Protein AF-A0A554KUB2-F1 (afdb_monomer)

Secondary structure (DSSP, 8-state):
-------PPPPPHHHHHHHHHHHEEEEEEEETTEEEEEEEEEEEGGGHHHHHHHHHHHT--PPEEEEEETTEEEEEEEE--HHHIIIIIHHHHTTT--HHHHHHHHHHHHHHHHHTTT-------

Radius of gyration: 15.81 Å; Cα contacts (8 Å, |Δi|>4): 147; chains: 1; bounding box: 34×34×55 Å

Structure (mmCIF, N/CA/C/O backbone):
data_AF-A0A554KUB2-F1
#
_entry.id   AF-A0A554KUB2-F1
#
loop_
_atom_site.group_PDB
_atom_site.id
_atom_site.type_symbol
_atom_site.label_atom_id
_atom_site.label_alt_id
_atom_site.label_comp_id
_atom_site.label_asym_id
_atom_site.label_entity_id
_atom_site.label_seq_id
_atom_site.pdbx_PDB_ins_code
_atom_site.Cartn_x
_atom_site.Cartn_y
_atom_site.Cartn_z
_atom_site.occupancy
_atom_site.B_iso_or_equiv
_atom_site.auth_seq_id
_atom_site.auth_comp_id
_atom_site.auth_asym_id
_atom_site.auth_atom_id
_atom_site.pdbx_PDB_model_num
ATOM 1 N N . MET A 1 1 ? -9.430 20.101 -35.062 1.00 50.34 1 MET A N 1
ATOM 2 C CA . MET A 1 1 ? -9.248 18.681 -34.702 1.00 50.34 1 MET A CA 1
ATOM 3 C C . MET A 1 1 ? -8.942 18.634 -33.220 1.00 50.34 1 MET A C 1
ATOM 5 O O . MET A 1 1 ? -7.962 19.239 -32.816 1.00 50.34 1 MET A O 1
ATOM 9 N N . LEU A 1 2 ? -9.812 18.029 -32.412 1.00 51.66 2 LEU A N 1
ATOM 10 C CA . LEU A 1 2 ? -9.474 17.695 -31.029 1.00 51.66 2 LEU A CA 1
ATOM 11 C C . LEU A 1 2 ? -8.588 16.454 -31.100 1.00 51.66 2 LEU A C 1
ATOM 13 O O . LEU A 1 2 ? -9.062 15.395 -31.504 1.00 51.66 2 LEU A O 1
ATOM 17 N N . GLU A 1 3 ? -7.304 16.602 -30.788 1.00 50.56 3 GLU A N 1
ATOM 18 C CA . GLU A 1 3 ? -6.416 15.458 -30.615 1.00 50.56 3 GLU A CA 1
ATOM 19 C C . GLU A 1 3 ? -6.938 14.638 -29.434 1.00 50.56 3 GLU A C 1
ATOM 21 O O . GLU A 1 3 ? -6.929 15.076 -28.283 1.00 50.56 3 GLU A O 1
ATOM 26 N N . THR A 1 4 ? -7.468 13.453 -29.722 1.00 56.34 4 THR A N 1
ATOM 27 C CA . THR A 1 4 ? -7.794 12.476 -28.690 1.00 56.34 4 THR A CA 1
ATOM 28 C C . THR A 1 4 ? -6.479 12.015 -28.077 1.00 56.34 4 THR A C 1
ATOM 30 O O . THR A 1 4 ? -5.760 11.229 -28.693 1.00 56.34 4 THR A O 1
ATOM 33 N N . ILE A 1 5 ? -6.149 12.524 -26.888 1.00 60.94 5 ILE A N 1
ATOM 34 C CA . ILE A 1 5 ? -5.009 12.046 -26.101 1.00 60.94 5 ILE A CA 1
ATOM 35 C C . ILE A 1 5 ? -5.168 10.524 -25.962 1.00 60.94 5 ILE A C 1
ATOM 37 O O . ILE A 1 5 ? -6.201 10.081 -25.443 1.00 60.94 5 ILE A O 1
ATOM 41 N N . PRO A 1 6 ? -4.215 9.706 -26.443 1.00 59.12 6 PRO A N 1
ATOM 42 C CA . PRO A 1 6 ? -4.326 8.263 -26.320 1.00 59.12 6 PRO A CA 1
ATOM 43 C C . PRO A 1 6 ? -4.365 7.904 -24.836 1.00 59.12 6 PRO A C 1
ATOM 45 O O . PRO A 1 6 ? -3.496 8.300 -24.059 1.00 59.12 6 PRO A O 1
ATOM 48 N N . LEU A 1 7 ? -5.402 7.169 -24.432 1.00 70.06 7 LEU A N 1
ATOM 49 C CA . LEU A 1 7 ? -5.497 6.636 -23.079 1.00 70.06 7 LEU A CA 1
ATOM 50 C C . LEU A 1 7 ? -4.314 5.688 -22.871 1.00 70.06 7 LEU A C 1
ATOM 52 O O . LEU A 1 7 ? -4.273 4.611 -23.467 1.00 70.06 7 LEU A O 1
ATOM 56 N N . LEU A 1 8 ? -3.351 6.095 -22.041 1.00 75.69 8 LEU A N 1
ATOM 57 C CA . LEU A 1 8 ? -2.251 5.221 -21.652 1.00 75.69 8 LEU A CA 1
ATOM 58 C C . LEU A 1 8 ? -2.831 3.937 -21.034 1.00 75.69 8 LEU A C 1
ATOM 60 O O . LEU A 1 8 ? -3.726 4.018 -20.181 1.00 75.69 8 LEU A O 1
ATOM 64 N N . PRO A 1 9 ? -2.358 2.748 -21.449 1.00 87.56 9 PRO A N 1
ATOM 65 C CA . PRO A 1 9 ? -2.840 1.500 -20.885 1.00 87.56 9 PRO A CA 1
ATOM 66 C C . PRO A 1 9 ? -2.513 1.462 -19.392 1.00 87.56 9 PRO A C 1
ATOM 68 O O . PRO A 1 9 ? -1.365 1.614 -18.977 1.00 87.56 9 PRO A O 1
ATOM 71 N N . LEU A 1 10 ? -3.539 1.258 -18.568 1.00 94.44 10 LEU A N 1
ATOM 72 C CA . LEU A 1 10 ? -3.354 1.139 -17.128 1.00 94.44 10 LEU A CA 1
ATOM 73 C C . LEU A 1 10 ? -2.792 -0.248 -16.776 1.00 94.44 10 LEU A C 1
ATOM 75 O O . LEU A 1 10 ? -3.256 -1.245 -17.340 1.00 94.44 10 LEU A O 1
ATOM 79 N N . PRO A 1 11 ? -1.874 -0.348 -15.797 1.00 95.94 11 PRO A N 1
ATOM 80 C CA . PRO A 1 11 ? -1.345 -1.634 -15.358 1.00 95.94 11 PRO A CA 1
ATOM 81 C C . PRO A 1 11 ? -2.459 -2.554 -14.832 1.00 95.94 11 PRO A C 1
ATOM 83 O O . PRO A 1 11 ? -3.477 -2.101 -14.296 1.00 95.94 11 PRO A O 1
ATOM 86 N N . SER A 1 12 ? -2.285 -3.871 -14.972 1.00 97.50 12 SER A N 1
ATOM 87 C CA . SER A 1 12 ? -3.201 -4.850 -14.375 1.00 97.50 12 SER A CA 1
ATOM 88 C C . SER A 1 12 ? -3.049 -4.883 -12.850 1.00 97.50 12 SER A C 1
ATOM 90 O O . SER A 1 12 ? -2.035 -4.450 -12.301 1.00 97.50 12 SER A O 1
ATOM 92 N N . TYR A 1 13 ? -4.051 -5.408 -12.138 1.00 97.81 13 TYR A N 1
ATOM 93 C CA . TYR A 1 13 ? -3.924 -5.582 -10.687 1.00 97.81 13 TYR A CA 1
ATOM 94 C C . TYR A 1 13 ? -2.838 -6.595 -10.322 1.00 97.81 13 TYR A C 1
ATOM 96 O O . TYR A 1 13 ? -2.151 -6.392 -9.327 1.00 97.81 13 TYR A O 1
ATOM 104 N N . ASP A 1 14 ? -2.623 -7.614 -11.156 1.00 97.19 14 ASP A N 1
ATOM 105 C CA . ASP A 1 14 ? -1.580 -8.619 -10.934 1.00 97.19 14 ASP A CA 1
ATOM 106 C C . ASP A 1 14 ? -0.181 -8.028 -11.139 1.00 97.19 14 ASP A C 1
ATOM 108 O O . ASP A 1 14 ? 0.724 -8.293 -10.350 1.00 97.19 14 ASP A O 1
ATOM 112 N N . PHE A 1 15 ? -0.013 -7.139 -12.127 1.00 96.62 15 PHE A N 1
ATOM 113 C CA . PHE A 1 15 ? 1.227 -6.379 -12.291 1.00 96.62 15 PHE A CA 1
ATOM 114 C C . PHE A 1 15 ? 1.505 -5.511 -11.061 1.00 96.62 15 PHE A C 1
ATOM 116 O O . PHE A 1 15 ? 2.617 -5.519 -10.532 1.00 96.62 15 PHE A O 1
ATOM 123 N N . ILE A 1 16 ? 0.489 -4.792 -10.566 1.00 97.62 16 ILE A N 1
ATOM 124 C CA . ILE A 1 16 ? 0.636 -3.972 -9.359 1.00 97.62 16 ILE A CA 1
ATOM 125 C C . ILE A 1 16 ? 0.987 -4.858 -8.163 1.00 97.62 16 ILE A C 1
ATOM 127 O O . ILE A 1 16 ? 1.914 -4.530 -7.433 1.00 97.62 16 ILE A O 1
ATOM 131 N N . ALA A 1 17 ? 0.303 -5.986 -7.971 1.00 97.12 17 ALA A N 1
ATOM 132 C CA . ALA A 1 17 ? 0.600 -6.922 -6.891 1.00 97.12 17 ALA A CA 1
ATOM 133 C C . ALA A 1 17 ? 2.053 -7.423 -6.956 1.00 97.12 17 ALA A C 1
ATOM 135 O O . ALA A 1 17 ? 2.741 -7.421 -5.933 1.00 97.12 17 ALA A O 1
ATOM 136 N N . GLY A 1 18 ? 2.546 -7.745 -8.157 1.00 96.12 18 GLY A N 1
ATOM 137 C CA . GLY A 1 18 ? 3.953 -8.052 -8.412 1.00 96.12 18 GLY A CA 1
ATOM 138 C C . GLY A 1 18 ? 4.885 -6.911 -7.996 1.00 96.12 18 GLY A C 1
ATOM 139 O O . GLY A 1 18 ? 5.825 -7.137 -7.235 1.00 96.12 18 GLY A O 1
ATOM 140 N N . LEU A 1 19 ? 4.585 -5.670 -8.388 1.00 95.94 19 LEU A N 1
ATOM 141 C CA . LEU A 1 19 ? 5.347 -4.478 -7.992 1.00 95.94 19 LEU A CA 1
ATOM 142 C C . LEU A 1 19 ? 5.380 -4.281 -6.463 1.00 95.94 19 LEU A C 1
ATOM 144 O O . LEU A 1 19 ? 6.421 -3.930 -5.898 1.00 95.94 19 LEU A O 1
ATOM 148 N N . LEU A 1 20 ? 4.264 -4.547 -5.772 1.00 96.12 20 LEU A N 1
ATOM 149 C CA . LEU A 1 20 ? 4.180 -4.419 -4.313 1.00 96.12 20 LEU A CA 1
ATOM 150 C C . LEU A 1 20 ? 5.090 -5.402 -3.575 1.00 96.12 20 LEU A C 1
ATOM 152 O O . LEU A 1 20 ? 5.488 -5.112 -2.443 1.00 96.12 20 LEU A O 1
ATOM 156 N N . THR A 1 21 ? 5.433 -6.543 -4.181 1.00 91.25 21 THR A N 1
ATOM 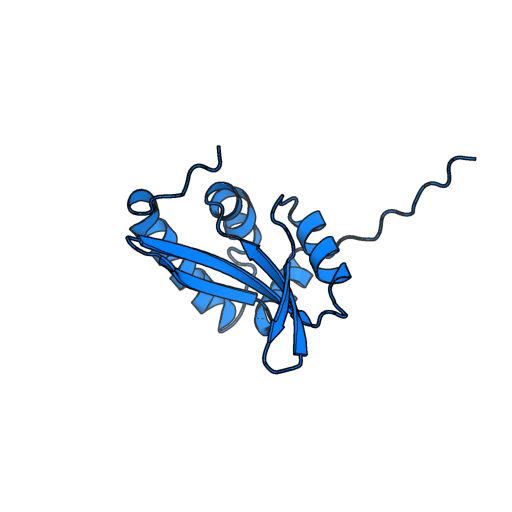157 C CA . THR A 1 21 ? 6.321 -7.520 -3.536 1.00 91.25 21 THR A CA 1
ATOM 158 C C . THR A 1 21 ? 7.703 -6.938 -3.239 1.00 91.25 21 THR A C 1
ATOM 160 O O . THR A 1 21 ? 8.241 -7.208 -2.163 1.00 91.25 21 THR A O 1
ATOM 163 N N . SER A 1 22 ? 8.231 -6.078 -4.116 1.00 88.31 22 SER A N 1
ATOM 164 C CA . SER A 1 22 ? 9.566 -5.482 -3.986 1.00 88.31 22 SER A CA 1
ATOM 165 C C . SER A 1 22 ? 9.555 -4.074 -3.385 1.00 88.31 22 SER A C 1
ATOM 167 O O . SER A 1 22 ? 10.427 -3.744 -2.583 1.00 88.31 22 SER A O 1
ATOM 169 N N . THR A 1 23 ? 8.567 -3.244 -3.731 1.00 93.81 23 THR A N 1
ATOM 170 C CA . THR A 1 23 ? 8.569 -1.801 -3.399 1.00 93.81 23 THR A CA 1
ATOM 171 C C . THR A 1 23 ? 7.459 -1.378 -2.433 1.00 93.81 23 THR A C 1
ATOM 173 O O . THR A 1 23 ? 7.530 -0.307 -1.824 1.00 93.81 23 THR A O 1
ATOM 176 N N . GLY A 1 24 ? 6.434 -2.216 -2.258 1.00 96.06 24 GLY A N 1
ATOM 177 C CA . GLY A 1 24 ? 5.309 -1.947 -1.368 1.00 96.06 24 GLY A CA 1
ATOM 178 C C . GLY A 1 24 ? 5.657 -2.194 0.099 1.00 96.06 24 GLY A C 1
ATOM 179 O O . GLY A 1 24 ? 6.401 -3.117 0.442 1.00 96.06 24 GLY A O 1
ATOM 180 N N . SER A 1 25 ? 5.094 -1.405 1.012 1.00 97.19 25 SER A N 1
ATOM 181 C CA . SER A 1 25 ? 5.184 -1.683 2.451 1.00 97.19 25 SER A CA 1
ATOM 182 C C . SER A 1 25 ? 3.847 -1.496 3.159 1.00 97.19 25 SER A C 1
ATOM 184 O O . SER A 1 25 ? 3.144 -0.511 2.935 1.00 97.19 25 SER A O 1
ATOM 186 N N . PHE A 1 26 ? 3.550 -2.428 4.063 1.00 97.56 26 PHE A N 1
ATOM 187 C CA . PHE A 1 26 ? 2.404 -2.397 4.965 1.00 97.56 26 PHE A CA 1
ATOM 188 C C . PHE A 1 26 ? 2.917 -2.123 6.375 1.00 97.56 26 PHE A C 1
ATOM 190 O O . PHE A 1 26 ? 3.642 -2.934 6.948 1.00 97.56 26 PHE A O 1
ATOM 197 N N . LEU A 1 27 ? 2.612 -0.942 6.903 1.00 95.62 27 LEU A N 1
ATOM 198 C CA . LEU A 1 27 ? 3.237 -0.404 8.104 1.00 95.62 27 LEU A CA 1
ATOM 199 C C . LEU A 1 27 ? 2.201 0.039 9.130 1.00 95.62 27 LEU A C 1
ATOM 201 O O . LEU A 1 27 ? 1.055 0.368 8.816 1.00 95.62 27 LEU A O 1
ATOM 205 N N . TRP A 1 28 ? 2.676 0.112 10.366 1.00 93.44 28 TRP A N 1
ATOM 206 C CA . TRP A 1 28 ? 2.000 0.750 11.478 1.00 93.44 28 TRP A CA 1
ATOM 207 C C . TRP A 1 28 ? 2.850 1.919 11.951 1.00 93.44 28 TRP A C 1
ATOM 209 O O . TRP A 1 28 ? 4.008 1.734 12.324 1.00 93.44 28 TRP A O 1
ATOM 219 N N . VAL A 1 29 ? 2.301 3.130 11.890 1.00 91.81 29 VAL A N 1
ATOM 220 C CA . VAL A 1 29 ? 3.045 4.350 12.222 1.00 91.81 29 VAL A CA 1
ATOM 221 C C . VAL A 1 29 ? 2.465 4.966 13.483 1.00 91.81 29 VAL A C 1
ATOM 223 O O . VAL A 1 29 ? 1.273 5.270 13.544 1.00 91.81 29 VAL A O 1
ATOM 226 N N . LYS A 1 30 ? 3.327 5.178 14.481 1.00 89.19 30 LYS A N 1
ATOM 227 C CA . LYS A 1 30 ? 2.972 5.897 15.706 1.00 89.19 30 LYS A CA 1
ATOM 228 C C . LYS A 1 30 ? 2.694 7.366 15.383 1.00 89.19 30 LYS A C 1
ATOM 230 O O . LYS A 1 30 ? 3.504 8.048 14.759 1.00 89.19 30 LYS A O 1
ATOM 235 N N . GLN A 1 31 ? 1.551 7.848 15.837 1.00 83.44 31 GLN A N 1
ATOM 236 C CA . GLN A 1 31 ? 1.190 9.255 15.957 1.00 83.44 31 GLN A CA 1
ATOM 237 C C . GLN A 1 31 ? 1.017 9.583 17.445 1.00 83.44 31 GLN A C 1
ATOM 239 O O . GLN A 1 31 ? 0.935 8.673 18.264 1.00 83.44 31 GLN A O 1
ATOM 244 N N . LYS A 1 32 ? 0.968 10.875 17.806 1.00 80.06 32 LYS A N 1
ATOM 245 C CA . LYS A 1 32 ? 0.992 11.346 19.209 1.00 80.06 32 LYS A CA 1
ATOM 246 C C . LYS A 1 32 ? 0.168 10.485 20.181 1.00 80.06 32 LYS A C 1
ATOM 248 O O . LYS A 1 32 ? 0.707 10.070 21.195 1.00 80.06 32 LYS A O 1
ATOM 253 N N . ASN A 1 33 ? -1.086 10.183 19.836 1.00 79.00 33 ASN A N 1
ATOM 254 C CA . ASN A 1 33 ? -2.017 9.458 20.710 1.00 79.00 33 ASN A CA 1
ATOM 255 C C . ASN A 1 33 ? -2.589 8.184 20.065 1.00 79.00 33 ASN A C 1
ATOM 257 O O . ASN A 1 33 ? -3.565 7.632 20.563 1.00 79.00 33 ASN A O 1
ATOM 261 N N . SER A 1 34 ? -2.059 7.746 18.923 1.00 83.75 34 SER A N 1
ATOM 262 C CA . SER A 1 34 ? -2.607 6.597 18.196 1.00 83.75 34 SER A CA 1
ATOM 263 C C . SER A 1 34 ? -1.559 5.929 17.318 1.00 83.75 34 SER A C 1
ATOM 265 O O . SER A 1 34 ? -0.506 6.484 17.022 1.00 83.75 34 SER A O 1
ATOM 267 N N . GLU A 1 35 ? -1.840 4.713 16.878 1.00 87.69 35 GLU A N 1
ATOM 268 C CA . GLU A 1 35 ? -1.067 4.028 15.849 1.00 87.69 35 GLU A CA 1
ATOM 269 C C . GLU A 1 35 ? -1.959 3.936 14.616 1.00 87.69 35 GLU A C 1
ATOM 271 O O . GLU A 1 35 ? -3.097 3.494 14.740 1.00 87.69 35 GLU A O 1
ATOM 276 N N . VAL A 1 36 ? -1.489 4.367 13.445 1.00 90.50 36 VAL A N 1
ATOM 277 C CA . VAL A 1 36 ? -2.308 4.313 12.226 1.00 90.50 36 VAL A CA 1
ATOM 278 C C . VAL A 1 36 ? -1.771 3.289 11.231 1.00 90.50 36 VAL A C 1
ATOM 280 O O . VAL A 1 36 ? -0.548 3.166 11.076 1.00 90.50 36 VAL A O 1
ATOM 283 N N . PRO A 1 37 ? -2.663 2.586 10.517 1.00 94.62 37 PRO A N 1
ATOM 284 C CA . PRO A 1 37 ? -2.277 1.735 9.406 1.00 94.62 37 PRO A CA 1
ATOM 285 C C . PRO A 1 37 ? -1.840 2.602 8.221 1.00 94.62 37 PRO A C 1
ATOM 287 O O . PRO A 1 37 ? -2.509 3.572 7.853 1.00 94.62 37 PRO A O 1
ATOM 290 N N . VAL A 1 38 ? -0.706 2.255 7.619 1.00 95.31 38 VAL A N 1
ATOM 291 C CA . VAL A 1 38 ? -0.164 2.933 6.440 1.00 95.31 38 VAL A CA 1
ATOM 292 C C . VAL A 1 38 ? 0.193 1.896 5.389 1.00 95.31 38 VAL A C 1
ATOM 294 O O . VAL A 1 38 ? 0.922 0.948 5.671 1.00 95.31 38 VAL A O 1
ATOM 297 N N . PHE A 1 39 ? -0.271 2.116 4.167 1.00 97.62 39 PHE A N 1
ATOM 298 C CA . PHE A 1 39 ? 0.307 1.492 2.988 1.00 97.62 39 PHE A CA 1
ATOM 299 C C . PHE A 1 39 ? 1.178 2.517 2.263 1.00 97.62 39 PHE A C 1
ATOM 301 O O . PHE A 1 39 ? 0.787 3.677 2.116 1.00 97.62 39 PHE A O 1
ATOM 308 N N . GLN A 1 40 ? 2.355 2.095 1.816 1.00 96.94 40 GLN A N 1
ATOM 309 C CA . GLN A 1 40 ? 3.225 2.917 0.986 1.00 96.94 40 GLN A CA 1
ATOM 310 C C . GLN A 1 40 ? 3.706 2.156 -0.243 1.00 96.94 40 GLN A C 1
ATOM 312 O O . GLN A 1 40 ? 4.036 0.972 -0.165 1.00 96.94 40 GLN A O 1
ATOM 317 N N . LEU A 1 41 ? 3.812 2.885 -1.348 1.00 97.56 41 LEU A N 1
ATOM 318 C CA . LEU A 1 41 ? 4.537 2.487 -2.542 1.00 97.56 41 LEU A CA 1
ATOM 319 C C . LEU A 1 41 ? 5.589 3.562 -2.817 1.00 97.56 41 LEU A C 1
ATOM 321 O O . LEU A 1 41 ? 5.251 4.716 -3.090 1.00 97.56 41 LEU A O 1
ATOM 325 N N . LYS A 1 42 ? 6.861 3.189 -2.678 1.00 96.38 42 LYS A N 1
ATOM 326 C CA . LYS A 1 42 ? 8.008 4.093 -2.804 1.00 96.38 42 LYS A CA 1
ATOM 327 C C . LYS A 1 42 ? 8.873 3.648 -3.975 1.00 96.38 42 LYS A C 1
ATOM 329 O O . LYS A 1 42 ? 9.329 2.508 -3.988 1.00 96.38 42 LYS A O 1
ATOM 334 N N . MET A 1 43 ? 9.154 4.558 -4.901 1.00 96.44 43 MET A N 1
ATOM 335 C CA . MET A 1 43 ? 10.028 4.304 -6.051 1.00 96.44 43 MET A CA 1
ATOM 336 C C . MET A 1 43 ? 11.000 5.466 -6.263 1.00 96.44 43 MET A C 1
ATOM 338 O O . MET A 1 43 ? 10.888 6.507 -5.605 1.00 96.44 43 MET A O 1
ATOM 342 N N . GLN A 1 44 ? 11.991 5.283 -7.136 1.00 96.31 44 GLN A N 1
ATOM 343 C CA . GLN A 1 44 ? 12.885 6.380 -7.509 1.00 96.31 44 GLN A CA 1
ATOM 344 C C . GLN A 1 44 ? 12.087 7.479 -8.223 1.00 96.31 44 GLN A C 1
ATOM 346 O O . GLN A 1 44 ? 11.026 7.223 -8.788 1.00 96.31 44 GLN A O 1
ATOM 351 N N . ALA A 1 45 ? 12.575 8.721 -8.190 1.00 95.94 45 ALA A N 1
ATOM 352 C CA . ALA A 1 45 ? 11.860 9.840 -8.809 1.00 95.94 45 ALA A CA 1
ATOM 353 C C . ALA A 1 45 ? 11.613 9.647 -10.320 1.00 95.94 45 ALA A C 1
ATOM 355 O O . ALA A 1 45 ? 10.591 1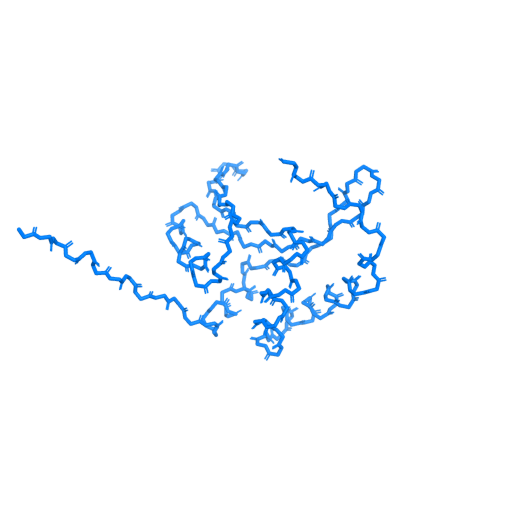0.115 -10.813 1.00 95.94 45 ALA A O 1
ATOM 356 N N . GLY A 1 46 ? 12.490 8.916 -11.022 1.00 96.19 46 GLY A N 1
ATOM 357 C CA . GLY A 1 46 ? 12.308 8.566 -12.436 1.00 96.19 46 GLY A CA 1
ATOM 358 C C . GLY A 1 46 ? 11.076 7.697 -12.717 1.00 96.19 46 GLY A C 1
ATOM 359 O O . GLY A 1 46 ? 10.523 7.773 -13.805 1.00 96.19 46 GLY A O 1
ATOM 360 N N . ASP A 1 47 ? 10.578 6.960 -11.720 1.00 96.25 47 ASP A N 1
ATOM 361 C CA . ASP A 1 47 ? 9.399 6.091 -11.847 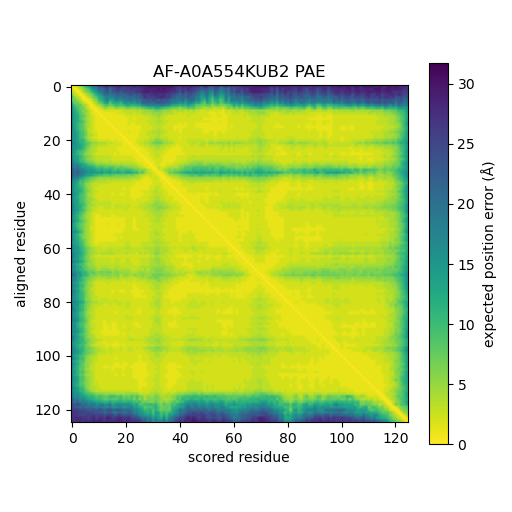1.00 96.25 47 ASP A CA 1
ATOM 362 C C . ASP A 1 47 ? 8.093 6.800 -11.438 1.00 96.25 47 ASP A C 1
ATOM 364 O O . ASP A 1 47 ? 7.083 6.157 -11.144 1.00 96.25 47 ASP A O 1
ATOM 368 N N . HIS A 1 48 ? 8.093 8.135 -11.358 1.00 96.56 48 HIS A N 1
ATOM 369 C CA . HIS A 1 48 ? 6.931 8.910 -10.914 1.00 96.56 48 HIS A CA 1
ATOM 370 C C . HIS A 1 48 ? 5.672 8.626 -11.747 1.00 96.56 48 HIS A C 1
ATOM 372 O O . HIS A 1 48 ? 4.593 8.439 -11.187 1.00 96.56 48 HIS A O 1
ATOM 378 N N . GLU A 1 49 ? 5.814 8.541 -13.069 1.00 96.00 49 GLU A N 1
ATOM 379 C CA . GLU A 1 49 ? 4.696 8.283 -13.979 1.00 96.00 49 GLU A CA 1
ATOM 380 C C . GLU A 1 49 ? 4.050 6.914 -13.723 1.00 96.00 49 GLU A C 1
ATOM 382 O O . GLU A 1 49 ? 2.826 6.790 -13.734 1.00 96.00 49 GLU A O 1
ATOM 387 N N . LEU A 1 50 ? 4.844 5.897 -13.365 1.00 95.94 50 LEU A N 1
ATOM 388 C CA . LEU A 1 50 ? 4.305 4.596 -12.978 1.00 95.94 50 LEU A CA 1
ATOM 389 C C . LEU A 1 50 ? 3.437 4.704 -11.717 1.00 95.94 50 LEU A C 1
ATOM 391 O O . LEU A 1 50 ? 2.371 4.089 -11.661 1.00 95.94 50 LEU A O 1
ATOM 395 N N . LEU A 1 51 ? 3.833 5.509 -10.723 1.00 96.81 51 LEU A N 1
ATOM 396 C CA . LEU A 1 51 ? 2.990 5.752 -9.546 1.00 96.81 51 LEU A CA 1
ATOM 397 C C . LEU A 1 51 ? 1.676 6.443 -9.927 1.00 96.81 51 LEU A C 1
ATOM 399 O O . LEU A 1 51 ? 0.637 6.077 -9.375 1.00 96.81 51 LEU A O 1
ATOM 403 N N . GLU A 1 52 ? 1.695 7.396 -10.861 1.00 97.12 52 GLU A N 1
ATOM 404 C CA . GLU A 1 52 ? 0.476 8.059 -11.350 1.00 97.12 52 GLU A CA 1
ATOM 405 C C . GLU A 1 52 ? -0.450 7.081 -12.095 1.00 97.12 52 GLU A C 1
ATOM 407 O O . GLU A 1 52 ? -1.671 7.097 -11.891 1.00 97.12 52 GLU A O 1
ATOM 412 N N . LEU A 1 53 ? 0.102 6.145 -12.875 1.00 97.06 53 LEU A N 1
ATOM 413 C CA . LEU A 1 53 ? -0.672 5.070 -13.509 1.00 97.06 53 LEU A CA 1
ATOM 414 C C . LEU A 1 53 ? -1.262 4.100 -12.476 1.00 97.06 53 LEU A C 1
ATOM 416 O O . LEU A 1 53 ? -2.430 3.718 -12.585 1.00 97.06 53 LEU A O 1
ATOM 420 N N . VAL A 1 54 ? -0.498 3.728 -11.442 1.00 97.19 54 VAL A N 1
ATOM 421 C CA . VAL A 1 54 ? -0.991 2.897 -10.329 1.00 97.19 54 VAL A CA 1
ATOM 422 C C . VAL A 1 54 ? -2.115 3.615 -9.582 1.00 97.19 54 VAL A C 1
ATOM 424 O O . VAL A 1 54 ? -3.178 3.033 -9.360 1.00 97.19 54 VAL A O 1
ATOM 427 N N . LYS A 1 55 ? -1.927 4.892 -9.240 1.00 97.19 55 LYS A N 1
ATOM 428 C CA . LYS A 1 55 ? -2.948 5.732 -8.603 1.00 97.19 55 LYS A CA 1
ATOM 429 C C . LYS A 1 55 ? -4.223 5.802 -9.448 1.00 97.19 55 LYS A C 1
ATOM 431 O O . LYS A 1 55 ? -5.318 5.590 -8.920 1.00 97.19 55 LYS A O 1
ATOM 436 N N . SER A 1 56 ? -4.078 6.016 -10.754 1.00 96.62 56 SER A N 1
ATOM 437 C CA . SER A 1 56 ? -5.186 6.044 -11.714 1.00 96.62 56 SER A CA 1
ATOM 438 C C . SER A 1 56 ? -5.908 4.694 -11.794 1.00 96.62 56 SER A C 1
ATOM 440 O O . SER A 1 56 ? -7.139 4.644 -11.731 1.00 96.62 56 SER A O 1
ATOM 442 N N . LYS A 1 57 ? -5.164 3.580 -11.834 1.00 97.00 57 LYS A N 1
ATOM 443 C CA . LYS A 1 57 ? -5.714 2.215 -11.823 1.00 97.00 57 LYS A CA 1
ATOM 444 C C . LYS A 1 57 ? -6.480 1.891 -10.539 1.00 97.00 57 LYS A C 1
ATOM 446 O O . LYS A 1 57 ? -7.521 1.233 -10.599 1.00 97.00 57 LYS A O 1
ATOM 451 N N . LEU A 1 58 ? -5.980 2.342 -9.390 1.00 96.50 58 LEU A N 1
ATOM 452 C CA . LEU A 1 58 ? -6.627 2.151 -8.089 1.00 96.50 58 LEU A CA 1
ATOM 453 C C . LEU A 1 58 ? -7.785 3.136 -7.850 1.00 96.50 58 LEU A C 1
ATOM 455 O O . LEU A 1 58 ? -8.579 2.912 -6.941 1.00 96.50 58 LEU A O 1
ATOM 459 N N . ARG A 1 59 ? -7.912 4.191 -8.670 1.00 95.75 59 ARG A N 1
ATOM 460 C CA . ARG A 1 59 ? -8.939 5.246 -8.565 1.00 95.75 59 ARG A CA 1
ATOM 461 C C . ARG A 1 59 ? -8.955 5.933 -7.195 1.00 95.75 59 ARG A C 1
ATOM 463 O O . ARG A 1 59 ? -10.012 6.183 -6.614 1.00 95.75 59 ARG A O 1
ATOM 470 N N . ILE A 1 60 ? -7.768 6.233 -6.679 1.00 96.00 60 ILE A N 1
ATOM 471 C CA . ILE A 1 60 ? -7.572 6.842 -5.359 1.00 96.00 60 ILE A CA 1
ATOM 472 C C . ILE A 1 60 ? -7.249 8.338 -5.480 1.00 96.00 60 ILE A C 1
ATOM 474 O O . ILE A 1 60 ? -6.802 8.806 -6.528 1.00 96.00 60 ILE A O 1
ATOM 478 N N . LYS A 1 61 ? -7.488 9.103 -4.410 1.00 94.12 61 LYS A N 1
ATOM 479 C CA . LYS A 1 61 ? -7.323 10.573 -4.409 1.00 94.12 61 LYS A CA 1
ATOM 480 C C . LYS A 1 61 ? -6.014 11.034 -3.773 1.00 94.12 61 LYS A C 1
ATOM 482 O O . LYS A 1 61 ? -5.691 12.215 -3.823 1.00 94.12 61 LYS A O 1
ATOM 487 N N . GLU A 1 62 ? -5.285 10.115 -3.160 1.00 94.62 62 GLU A N 1
ATOM 488 C CA . GLU A 1 62 ? -4.046 10.359 -2.446 1.00 94.62 62 GLU A CA 1
ATOM 489 C C . GLU A 1 62 ? -2.995 10.997 -3.365 1.00 94.62 62 GLU A C 1
ATOM 491 O O . GLU A 1 62 ? -2.852 10.649 -4.541 1.00 94.62 62 GLU A O 1
ATOM 496 N N . SER A 1 63 ? -2.262 11.965 -2.823 1.00 95.12 63 SER A N 1
ATOM 497 C CA . SER A 1 63 ? -1.183 12.638 -3.540 1.00 95.12 63 SER A CA 1
ATOM 498 C C . SER A 1 63 ? 0.074 11.776 -3.562 1.00 95.12 63 SER A C 1
ATOM 500 O O . SER A 1 63 ? 0.373 11.061 -2.602 1.00 95.12 63 SER A O 1
ATOM 502 N N . ILE A 1 64 ? 0.833 11.879 -4.651 1.00 97.81 64 ILE A N 1
ATOM 503 C CA . ILE A 1 64 ? 2.191 11.347 -4.723 1.00 97.81 64 ILE A CA 1
ATOM 504 C C . ILE A 1 64 ? 3.137 12.458 -4.278 1.00 97.81 64 ILE A C 1
ATOM 506 O O . ILE A 1 64 ? 3.084 13.578 -4.780 1.00 97.81 64 ILE A O 1
ATOM 510 N N . HIS A 1 65 ? 3.979 12.156 -3.297 1.00 97.00 65 HIS A N 1
ATOM 511 C CA . HIS A 1 65 ? 4.930 13.101 -2.727 1.00 97.00 65 HIS A CA 1
ATOM 512 C C . HIS A 1 65 ? 6.334 12.803 -3.241 1.00 97.00 65 HIS A C 1
ATOM 514 O O . HIS A 1 65 ? 6.787 11.660 -3.172 1.00 97.00 65 HIS A O 1
ATOM 520 N N . GLN A 1 66 ? 7.038 13.828 -3.711 1.00 97.31 66 GLN A N 1
ATOM 521 C CA . GLN A 1 66 ? 8.454 13.731 -4.048 1.00 97.31 66 GLN A CA 1
ATOM 522 C C . GLN A 1 66 ? 9.309 14.282 -2.909 1.00 97.31 66 GLN A C 1
ATOM 524 O O . GLN A 1 66 ? 8.970 15.301 -2.308 1.00 97.31 66 GLN A O 1
ATOM 529 N N . TYR A 1 67 ? 10.399 13.591 -2.583 1.00 96.56 67 TYR A N 1
ATOM 530 C CA . TYR A 1 67 ? 11.301 13.998 -1.506 1.00 96.56 67 TYR A CA 1
ATOM 531 C C . TYR A 1 67 ? 12.715 13.446 -1.702 1.00 96.56 67 TYR A C 1
ATOM 533 O O . TYR A 1 67 ? 12.924 12.460 -2.413 1.00 96.56 67 TYR A O 1
ATOM 541 N N . ILE A 1 68 ? 13.685 14.073 -1.031 1.00 96.81 68 ILE A N 1
ATOM 542 C CA . ILE A 1 68 ? 15.088 13.647 -1.020 1.00 96.81 68 ILE A CA 1
ATOM 543 C C . ILE A 1 68 ? 15.368 12.888 0.274 1.00 96.81 68 ILE A C 1
ATOM 545 O O . ILE A 1 68 ? 15.054 13.358 1.368 1.00 96.81 68 ILE A O 1
ATOM 549 N N . HIS A 1 69 ? 15.982 11.713 0.166 1.00 94.38 69 HIS A N 1
ATOM 550 C CA . HIS A 1 69 ? 16.435 10.941 1.316 1.00 94.38 69 HIS A CA 1
ATOM 551 C C . HIS A 1 69 ? 17.797 10.316 1.028 1.00 94.38 69 HIS A C 1
ATOM 553 O O . HIS A 1 69 ? 17.947 9.593 0.045 1.00 94.38 69 HIS A O 1
ATOM 559 N N . GLN A 1 70 ? 18.782 10.596 1.889 1.00 94.31 70 GLN A N 1
ATOM 560 C CA . GLN A 1 70 ? 20.167 10.124 1.736 1.00 94.31 70 GLN A CA 1
ATOM 561 C C . GLN A 1 70 ? 20.751 10.447 0.344 1.00 94.31 70 GLN A C 1
ATOM 563 O O . GLN A 1 70 ? 21.319 9.588 -0.323 1.00 94.31 70 GLN A O 1
ATOM 568 N N . GLY A 1 71 ? 20.539 11.680 -0.132 1.00 95.00 71 GLY A N 1
ATOM 569 C CA . GLY A 1 71 ? 21.045 12.142 -1.431 1.00 95.00 71 GLY A CA 1
ATOM 570 C C . GLY A 1 71 ? 20.346 11.546 -2.660 1.00 95.00 71 GLY A C 1
ATOM 571 O O . GLY A 1 71 ? 20.799 11.774 -3.776 1.00 95.00 71 GLY A O 1
ATOM 572 N N . ARG A 1 72 ? 19.254 10.787 -2.488 1.00 95.88 72 ARG A N 1
ATOM 573 C CA . ARG A 1 72 ? 18.471 10.203 -3.588 1.00 95.88 72 ARG A CA 1
ATOM 574 C C . ARG A 1 72 ? 17.048 10.755 -3.607 1.00 95.88 72 ARG A C 1
ATOM 576 O O . ARG A 1 72 ? 16.431 10.906 -2.552 1.00 95.88 72 ARG A O 1
ATOM 583 N N . ASN A 1 73 ? 16.525 11.002 -4.807 1.00 97.31 73 ASN A N 1
ATOM 584 C CA . ASN A 1 73 ? 15.167 11.499 -5.027 1.00 97.31 73 ASN A CA 1
ATOM 585 C C . ASN A 1 73 ? 14.182 10.331 -5.154 1.00 97.31 73 ASN A C 1
ATOM 587 O O . ASN A 1 73 ? 14.419 9.391 -5.918 1.00 97.31 73 ASN A O 1
ATOM 591 N N . TYR A 1 74 ? 13.062 10.410 -4.442 1.00 97.81 74 TYR A N 1
ATOM 592 C CA . TYR A 1 74 ? 12.022 9.383 -4.441 1.00 97.81 74 TYR A CA 1
ATOM 593 C C . TYR A 1 74 ? 10.645 9.980 -4.704 1.00 97.81 74 TYR A C 1
ATOM 595 O O . TYR A 1 74 ? 10.362 11.097 -4.274 1.00 97.81 74 TYR A O 1
ATOM 603 N N . SER A 1 75 ? 9.785 9.183 -5.334 1.00 98.06 75 SER A N 1
ATOM 604 C CA . SER A 1 75 ? 8.340 9.396 -5.403 1.00 98.06 75 SER A CA 1
ATOM 605 C C . SER A 1 75 ? 7.646 8.413 -4.458 1.00 98.06 75 SER A C 1
ATOM 607 O O . SER A 1 75 ? 7.984 7.227 -4.416 1.00 98.06 75 SER A O 1
ATOM 609 N N . LEU A 1 76 ? 6.684 8.902 -3.680 1.00 97.75 76 LEU A N 1
ATOM 610 C CA . LEU A 1 76 ? 5.993 8.139 -2.647 1.00 97.75 76 LEU A CA 1
ATOM 611 C C . LEU A 1 76 ? 4.485 8.324 -2.756 1.00 97.75 76 LEU A C 1
ATOM 613 O O . LEU A 1 76 ? 3.966 9.412 -2.509 1.00 97.75 76 LEU A O 1
ATOM 617 N N . LEU A 1 77 ? 3.785 7.231 -3.040 1.00 98.00 77 LEU A N 1
ATOM 618 C CA . LEU A 1 77 ? 2.348 7.126 -2.836 1.00 98.00 77 LEU A CA 1
ATOM 619 C C . LEU A 1 77 ? 2.107 6.585 -1.427 1.00 98.00 77 LEU A C 1
ATOM 621 O O . LEU A 1 77 ? 2.551 5.485 -1.092 1.00 98.00 77 LEU A O 1
ATOM 625 N N . LEU A 1 78 ? 1.402 7.355 -0.603 1.00 96.56 78 LEU A N 1
ATOM 626 C CA . LEU A 1 78 ? 1.152 7.009 0.790 1.00 96.56 78 LEU A CA 1
ATOM 627 C C . LEU A 1 78 ? -0.348 7.022 1.081 1.00 96.56 78 LEU A C 1
ATOM 629 O O . LEU A 1 78 ? -1.010 8.047 0.943 1.00 96.56 78 LEU A O 1
ATOM 633 N N . ILE A 1 79 ? -0.876 5.887 1.539 1.00 96.00 79 ILE A N 1
ATOM 634 C CA . ILE A 1 79 ? -2.301 5.690 1.808 1.00 96.00 79 ILE A CA 1
ATOM 635 C C . ILE A 1 79 ? -2.511 5.442 3.300 1.00 96.00 79 ILE A C 1
ATOM 637 O O . ILE A 1 79 ? -1.990 4.489 3.880 1.00 96.00 79 ILE A O 1
ATOM 641 N N . ARG A 1 80 ? -3.305 6.324 3.915 1.00 92.81 80 ARG A N 1
ATOM 642 C CA . ARG A 1 80 ? -3.758 6.234 5.317 1.00 92.81 80 ARG A CA 1
ATOM 643 C C . ARG A 1 80 ? -5.274 6.256 5.449 1.00 92.81 80 ARG A C 1
ATOM 645 O O . ARG A 1 80 ? -5.788 5.971 6.521 1.00 92.81 80 ARG A O 1
ATOM 652 N N . SER A 1 81 ? -5.990 6.651 4.399 1.00 92.19 81 SER A N 1
ATOM 653 C CA . SER A 1 81 ? -7.441 6.812 4.426 1.00 92.19 81 SER A CA 1
ATOM 654 C C . SER A 1 81 ? -8.119 5.484 4.747 1.00 92.19 81 SER A C 1
ATOM 656 O O . SER A 1 81 ? -7.955 4.511 4.012 1.00 92.19 81 SER A O 1
ATOM 658 N N . ARG A 1 82 ? -8.929 5.462 5.812 1.00 91.56 82 ARG A N 1
ATOM 659 C CA . ARG A 1 82 ? -9.768 4.311 6.179 1.00 91.56 82 ARG A CA 1
ATOM 660 C C . ARG A 1 82 ? -10.610 3.829 5.004 1.00 91.56 82 ARG A C 1
ATOM 662 O O . ARG A 1 82 ? -10.616 2.645 4.694 1.00 91.56 82 ARG A O 1
ATOM 669 N N . LYS A 1 83 ? -11.270 4.771 4.324 1.00 93.56 83 LYS A N 1
ATOM 670 C CA . LYS A 1 83 ? -12.112 4.481 3.165 1.00 93.56 83 LYS A CA 1
ATOM 671 C C . LYS A 1 83 ? -11.303 3.778 2.076 1.00 93.56 83 LYS A C 1
ATOM 673 O O . LYS A 1 83 ? -11.697 2.713 1.630 1.00 93.56 83 LYS A O 1
ATOM 678 N N . THR A 1 84 ? -10.149 4.329 1.702 1.00 96.44 84 THR A N 1
ATOM 679 C CA . THR A 1 84 ? -9.298 3.751 0.651 1.00 96.44 84 THR A CA 1
ATOM 680 C C . THR A 1 84 ? -8.774 2.369 1.045 1.00 96.44 84 THR A C 1
ATOM 682 O O . THR A 1 84 ? -8.765 1.452 0.226 1.00 96.44 84 THR A O 1
ATOM 685 N N . ILE A 1 85 ? -8.372 2.187 2.304 1.00 96.25 85 ILE A N 1
ATOM 686 C CA . ILE A 1 85 ? -7.904 0.893 2.808 1.00 96.25 85 ILE A CA 1
ATOM 687 C C . ILE A 1 85 ? -9.012 -0.165 2.707 1.00 96.25 85 ILE A C 1
ATOM 689 O O . ILE A 1 85 ? -8.786 -1.229 2.133 1.00 96.25 85 ILE A O 1
ATOM 693 N N . GLU A 1 86 ? -10.205 0.136 3.223 1.00 95.62 86 GLU A N 1
ATOM 694 C CA . GLU A 1 86 ? -11.304 -0.832 3.325 1.00 95.62 86 GLU A CA 1
ATOM 695 C C . GLU A 1 86 ? -11.975 -1.121 1.982 1.00 95.62 86 GLU A C 1
ATOM 697 O O . GLU A 1 86 ? -12.318 -2.269 1.713 1.00 95.62 86 GLU A O 1
ATOM 702 N N . THR A 1 87 ? -12.168 -0.108 1.134 1.00 96.94 87 THR A N 1
ATOM 703 C CA . THR A 1 87 ? -12.962 -0.263 -0.095 1.00 96.94 87 THR A CA 1
ATOM 704 C C . THR A 1 87 ? -12.121 -0.511 -1.341 1.00 96.94 87 THR A C 1
ATOM 706 O O . THR A 1 87 ? -12.682 -0.859 -2.375 1.00 96.94 87 THR A O 1
ATOM 709 N N . ILE A 1 88 ? -10.804 -0.282 -1.286 1.00 97.75 88 ILE A N 1
ATOM 710 C CA . ILE A 1 88 ? -9.916 -0.389 -2.454 1.00 97.75 88 ILE A CA 1
ATOM 711 C C . ILE A 1 88 ? -8.767 -1.348 -2.157 1.00 97.75 88 ILE A C 1
ATOM 713 O O . ILE A 1 88 ? -8.697 -2.406 -2.774 1.00 97.75 88 ILE A O 1
ATOM 717 N N . LEU A 1 89 ? -7.882 -1.025 -1.208 1.00 97.06 89 LEU A N 1
ATOM 718 C CA . LEU A 1 89 ? -6.655 -1.807 -1.018 1.00 97.06 89 LEU A CA 1
ATOM 719 C C . LEU A 1 89 ? -6.924 -3.244 -0.578 1.00 97.06 89 LEU A C 1
ATOM 721 O O . LEU A 1 89 ? -6.393 -4.164 -1.196 1.00 97.06 89 LEU A O 1
ATOM 725 N N . ILE A 1 90 ? -7.727 -3.444 0.472 1.00 97.50 90 ILE A N 1
ATOM 726 C CA . ILE A 1 90 ? -7.990 -4.792 0.981 1.00 97.50 90 ILE A CA 1
ATOM 727 C C . ILE A 1 90 ? -8.680 -5.651 -0.093 1.00 97.50 90 ILE A C 1
ATOM 729 O O . ILE A 1 90 ? -8.107 -6.675 -0.450 1.00 97.50 90 ILE A O 1
ATOM 733 N N . PRO A 1 91 ? -9.811 -5.239 -0.700 1.00 98.06 91 PRO A N 1
ATOM 734 C CA . PRO A 1 91 ? -10.484 -6.052 -1.718 1.00 98.06 91 PRO A CA 1
ATOM 735 C C . PRO A 1 91 ? -9.636 -6.339 -2.968 1.00 98.06 91 PRO A C 1
ATOM 737 O O . PRO A 1 91 ? -9.806 -7.375 -3.613 1.00 98.06 91 PRO A O 1
ATOM 740 N N . ILE A 1 92 ? -8.728 -5.428 -3.340 1.00 97.69 92 ILE A N 1
ATOM 741 C CA . ILE A 1 92 ? -7.857 -5.611 -4.509 1.00 97.69 92 ILE A CA 1
ATOM 742 C C . ILE A 1 92 ? -6.663 -6.510 -4.194 1.00 97.69 92 ILE A C 1
ATOM 744 O O . ILE A 1 92 ? -6.257 -7.274 -5.060 1.00 97.69 92 ILE A O 1
ATOM 748 N N . PHE A 1 93 ? -6.067 -6.453 -3.010 1.00 97.12 93 PHE A N 1
ATOM 749 C CA . PHE A 1 93 ? -4.837 -7.214 -2.758 1.00 97.12 93 PHE A CA 1
ATOM 750 C C . PHE A 1 93 ? -5.046 -8.500 -1.963 1.00 97.12 93 PHE A C 1
ATOM 752 O O . PHE A 1 93 ? -4.129 -9.322 -1.911 1.00 97.12 93 PHE A O 1
ATOM 759 N N . ASP A 1 94 ? -6.244 -8.728 -1.420 1.00 96.19 94 ASP A N 1
ATOM 760 C CA . ASP A 1 94 ? -6.561 -9.991 -0.762 1.00 96.19 94 ASP A CA 1
ATOM 761 C C . ASP A 1 94 ? -6.475 -11.170 -1.738 1.00 96.19 94 ASP A C 1
ATOM 763 O O . ASP A 1 94 ? -7.060 -11.146 -2.821 1.00 96.19 94 ASP A O 1
ATOM 767 N N . GLY A 1 95 ? -5.672 -12.172 -1.378 1.00 95.25 95 GLY A N 1
ATOM 768 C CA . GLY A 1 95 ? -5.372 -13.327 -2.228 1.00 95.25 95 GLY A CA 1
ATOM 769 C C . GLY A 1 95 ? -4.537 -13.044 -3.488 1.00 95.25 95 GLY A C 1
ATOM 770 O O . GLY A 1 95 ? -4.316 -13.972 -4.260 1.00 95.25 95 GLY A O 1
ATOM 771 N N . ARG A 1 96 ? -4.062 -11.807 -3.720 1.00 96.31 96 ARG A N 1
ATOM 772 C CA . ARG A 1 96 ? -3.247 -11.451 -4.908 1.00 96.31 96 ARG A CA 1
ATOM 773 C C . ARG A 1 96 ? -1.753 -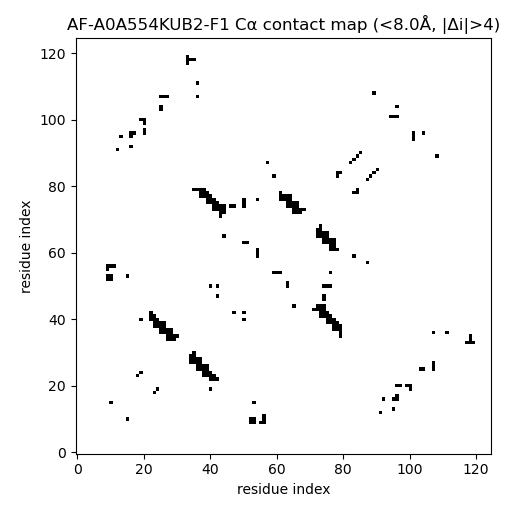11.279 -4.628 1.00 96.31 96 ARG A C 1
ATOM 775 O O . ARG A 1 96 ? -0.972 -11.095 -5.557 1.00 96.31 96 ARG A O 1
ATOM 782 N N . LEU A 1 97 ? -1.343 -11.294 -3.362 1.00 96.56 97 LEU A N 1
ATOM 783 C CA . LEU A 1 97 ? 0.060 -11.179 -2.959 1.00 96.56 97 LEU A CA 1
ATOM 784 C C . LEU A 1 97 ? 0.649 -12.560 -2.671 1.00 96.56 97 LEU A C 1
ATOM 786 O O . LEU A 1 97 ? -0.048 -13.434 -2.167 1.00 96.56 97 LEU A O 1
ATOM 790 N N . PHE A 1 98 ? 1.949 -12.721 -2.926 1.00 93.56 98 PHE A N 1
ATOM 791 C CA . PHE A 1 98 ? 2.665 -13.983 -2.730 1.00 93.56 98 PHE A CA 1
ATOM 792 C C . PHE A 1 98 ? 3.895 -13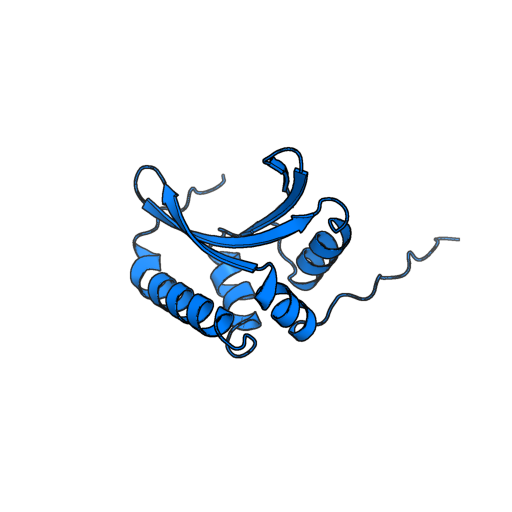.818 -1.826 1.00 93.56 98 PHE A C 1
ATOM 794 O O . PHE A 1 98 ? 4.461 -12.727 -1.683 1.00 93.56 98 PHE A O 1
ATOM 801 N N . GLY A 1 99 ? 4.317 -14.925 -1.211 1.00 93.81 99 GLY A N 1
ATOM 802 C CA . GLY A 1 99 ? 5.534 -15.009 -0.403 1.00 93.81 99 GLY A CA 1
ATOM 803 C C . GLY A 1 99 ? 5.504 -14.112 0.837 1.00 93.81 99 GLY A C 1
ATOM 804 O O . GLY A 1 99 ? 4.471 -13.920 1.474 1.00 93.81 99 GLY A O 1
ATOM 805 N N . GLN A 1 100 ? 6.646 -13.518 1.186 1.00 94.94 100 GLN A N 1
ATOM 806 C CA . GLN A 1 100 ? 6.763 -12.691 2.397 1.00 94.94 100 GLN A CA 1
ATOM 807 C C . GLN A 1 100 ? 5.855 -11.454 2.377 1.00 94.94 100 GLN A C 1
ATOM 809 O O . GLN A 1 100 ? 5.431 -10.977 3.431 1.00 94.94 100 GLN A O 1
ATOM 814 N N . LYS A 1 101 ? 5.517 -10.931 1.190 1.00 95.56 101 LYS A N 1
ATOM 815 C CA . LYS A 1 101 ? 4.609 -9.784 1.081 1.00 95.56 101 LYS A CA 1
ATOM 816 C C . LYS A 1 101 ? 3.177 -10.149 1.462 1.00 95.56 101 LYS A C 1
ATOM 818 O O . LYS A 1 101 ? 2.514 -9.335 2.098 1.00 95.56 101 LYS A O 1
ATOM 823 N N . GLN A 1 102 ? 2.740 -11.361 1.121 1.00 96.94 102 GLN A N 1
ATOM 824 C CA . GLN A 1 102 ? 1.446 -11.897 1.539 1.00 96.94 102 GLN A CA 1
ATOM 825 C C . GLN A 1 102 ? 1.355 -11.952 3.063 1.00 96.94 102 GLN A C 1
ATOM 827 O O . GLN A 1 102 ? 0.451 -11.362 3.643 1.00 96.94 102 GLN A O 1
ATOM 832 N N . VAL A 1 103 ? 2.361 -12.542 3.717 1.00 97.50 103 VAL A N 1
ATOM 833 C CA . VAL A 1 103 ? 2.416 -12.641 5.184 1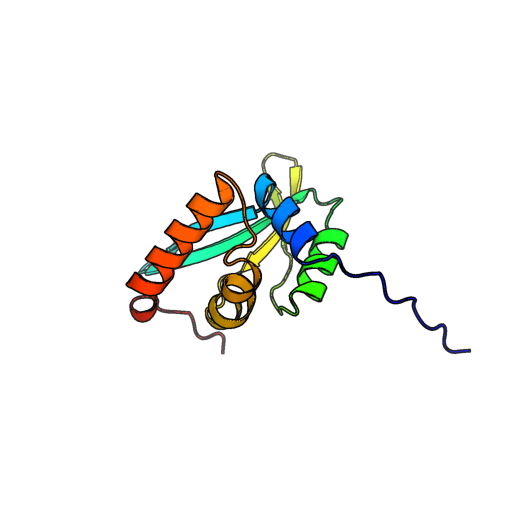.00 97.50 103 VAL A CA 1
ATOM 834 C C . VAL A 1 103 ? 2.364 -11.255 5.838 1.00 97.50 103 VAL A C 1
ATOM 836 O O . VAL A 1 103 ? 1.607 -11.037 6.783 1.00 97.50 103 VAL A O 1
ATOM 839 N N . GLN A 1 104 ? 3.126 -10.286 5.314 1.00 97.44 104 GLN A N 1
ATOM 840 C CA . GLN A 1 104 ? 3.088 -8.902 5.802 1.00 97.44 104 GLN A CA 1
ATOM 841 C C . GLN A 1 104 ? 1.705 -8.263 5.641 1.00 97.44 104 GLN A C 1
ATOM 843 O O . GLN A 1 104 ? 1.228 -7.601 6.564 1.00 97.44 104 GLN A O 1
ATOM 848 N N . PHE A 1 105 ? 1.068 -8.451 4.485 1.00 98.00 105 PHE A N 1
ATOM 849 C CA . PHE A 1 105 ? -0.266 -7.926 4.218 1.00 98.00 105 PHE A CA 1
ATOM 850 C C . PHE A 1 105 ? -1.316 -8.551 5.134 1.00 98.00 105 PHE A C 1
ATOM 8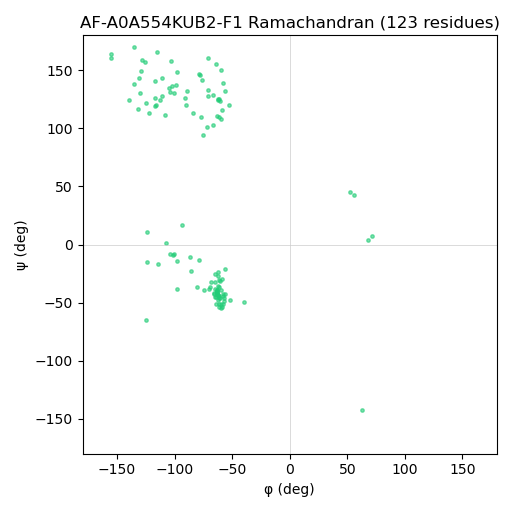52 O O . PHE A 1 105 ? -2.105 -7.816 5.721 1.00 98.00 105 PHE A O 1
ATOM 859 N N . ASP A 1 106 ? -1.296 -9.869 5.323 1.00 98.12 106 ASP A N 1
ATOM 860 C CA . ASP A 1 106 ? -2.276 -10.572 6.149 1.00 98.12 106 ASP A CA 1
ATOM 861 C C . ASP A 1 106 ? -2.164 -10.184 7.624 1.00 98.12 106 ASP A C 1
ATOM 863 O O . ASP A 1 106 ? -3.177 -9.895 8.265 1.00 98.12 106 ASP A O 1
ATOM 867 N N . LEU A 1 107 ? -0.942 -10.080 8.158 1.00 97.94 107 LEU A N 1
ATOM 868 C CA . LEU A 1 107 ? -0.714 -9.588 9.521 1.00 97.94 107 LEU A CA 1
ATOM 869 C C . LEU A 1 107 ? -1.160 -8.130 9.679 1.00 97.94 107 LEU A C 1
ATOM 871 O O . LEU A 1 107 ? -1.788 -7.769 10.678 1.00 97.94 107 LEU A O 1
ATOM 875 N N . TRP A 1 108 ? -0.864 -7.289 8.687 1.00 97.75 108 TRP A N 1
ATOM 876 C CA . TRP A 1 108 ? -1.288 -5.894 8.686 1.00 97.75 108 TRP A CA 1
ATOM 877 C C . TRP A 1 108 ? -2.814 -5.757 8.617 1.00 97.75 108 TRP A C 1
ATOM 879 O O . TRP A 1 108 ? -3.389 -5.019 9.416 1.00 97.75 108 TRP A O 1
ATOM 889 N N . LYS A 1 109 ? -3.473 -6.517 7.735 1.00 97.62 109 LYS A N 1
ATOM 890 C CA . LYS A 1 109 ? -4.932 -6.588 7.568 1.00 97.62 109 LYS A CA 1
ATOM 891 C C . LYS A 1 109 ? -5.612 -7.110 8.834 1.00 97.62 109 LYS A C 1
ATOM 893 O O . LYS A 1 109 ? -6.606 -6.537 9.274 1.00 97.62 109 LYS A O 1
ATOM 898 N N . LYS A 1 110 ? -5.060 -8.148 9.468 1.00 97.38 110 LYS A N 1
ATOM 899 C CA . LYS A 1 110 ? -5.563 -8.677 10.744 1.00 97.38 110 LYS A CA 1
ATOM 900 C C . LYS A 1 110 ? -5.530 -7.604 11.835 1.00 97.38 110 LYS A C 1
ATOM 902 O O . LYS A 1 110 ? -6.578 -7.260 12.379 1.00 97.38 110 LYS A O 1
ATOM 907 N N . LYS A 1 111 ? -4.361 -6.995 12.073 1.00 95.56 111 LYS A N 1
ATOM 908 C CA . LYS A 1 111 ? -4.210 -5.912 13.061 1.00 95.56 111 LYS A CA 1
ATOM 909 C C . LYS A 1 111 ? -5.084 -4.696 12.723 1.00 95.56 111 LYS A C 1
ATOM 911 O O . LYS A 1 111 ? -5.563 -4.015 13.626 1.00 95.56 111 LYS A O 1
ATOM 916 N N . TYR A 1 112 ? -5.322 -4.434 11.433 1.00 95.19 112 TYR A N 1
ATOM 917 C CA . TYR A 1 112 ? -6.235 -3.388 10.977 1.00 95.19 112 TYR A CA 1
ATOM 918 C C . TYR A 1 112 ? -7.641 -3.620 11.515 1.00 95.19 112 TYR A C 1
ATOM 920 O O . TYR A 1 112 ? -8.191 -2.737 12.169 1.00 95.19 112 TYR A O 1
ATOM 928 N N . PHE A 1 113 ? -8.204 -4.807 11.293 1.00 94.69 113 PHE A N 1
ATOM 929 C CA . PHE A 1 113 ? -9.559 -5.115 11.744 1.00 94.69 113 PHE A CA 1
ATOM 930 C C . PHE A 1 113 ? -9.692 -5.208 13.265 1.00 94.69 113 PHE A C 1
ATOM 932 O O . PHE A 1 113 ? -10.736 -4.811 13.778 1.00 94.69 113 PHE A O 1
ATOM 939 N N . GLU A 1 114 ? -8.65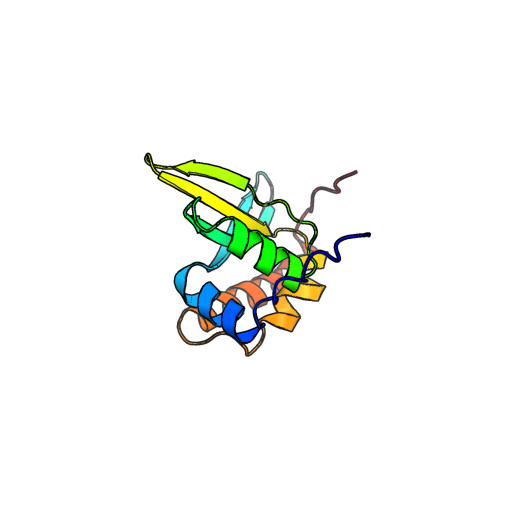1 -5.656 13.971 1.00 92.88 114 GLU A N 1
ATOM 940 C CA . GLU A 1 114 ? -8.622 -5.698 15.441 1.00 92.88 114 GLU A CA 1
ATOM 941 C C . GLU A 1 114 ? -8.709 -4.298 16.059 1.00 92.88 114 GLU A C 1
ATOM 943 O O . GLU A 1 114 ? -9.434 -4.091 17.025 1.00 92.88 114 GLU A O 1
ATOM 948 N N . LYS A 1 115 ? -8.000 -3.325 15.480 1.00 87.75 115 LYS A N 1
ATOM 949 C CA . LYS A 1 115 ? -7.828 -1.992 16.073 1.00 87.75 115 LYS A CA 1
ATOM 950 C C . LYS A 1 115 ? -8.611 -0.873 15.367 1.00 87.75 115 LYS A C 1
ATOM 952 O O . LYS A 1 115 ? -8.518 0.283 15.770 1.00 87.75 115 LYS A O 1
ATOM 957 N N . LYS A 1 116 ? -9.393 -1.161 14.313 1.00 83.12 116 LYS A N 1
ATOM 958 C CA . LYS A 1 116 ? -10.061 -0.131 13.474 1.00 83.12 116 LYS A CA 1
ATOM 959 C C . LYS A 1 116 ? -10.974 0.844 14.228 1.00 83.12 116 LYS A C 1
ATOM 961 O O . LYS A 1 116 ? -11.291 1.905 13.687 1.00 83.12 116 LYS A O 1
ATOM 966 N N . LEU A 1 117 ? -11.439 0.471 15.421 1.00 81.31 117 LEU A N 1
ATOM 967 C CA . LEU A 1 117 ? -12.272 1.314 16.283 1.00 81.31 117 LEU A CA 1
ATOM 968 C C . LEU A 1 117 ? -11.444 2.257 17.169 1.00 81.31 117 LEU A C 1
ATOM 970 O O . LEU A 1 117 ? -11.939 3.315 17.543 1.00 81.31 117 LEU A O 1
ATOM 974 N N . ASP A 1 118 ? -10.178 1.928 17.422 1.00 77.25 118 ASP A N 1
ATOM 975 C CA . ASP A 1 118 ? -9.292 2.672 18.326 1.00 77.25 118 ASP A CA 1
ATOM 976 C C . ASP A 1 118 ? -8.581 3.838 17.620 1.00 77.25 118 ASP A C 1
ATOM 978 O O . ASP A 1 118 ? -7.926 4.679 18.242 1.00 77.25 118 ASP A O 1
ATOM 982 N N . PHE A 1 119 ? -8.669 3.900 16.289 1.00 72.50 119 PHE A N 1
ATOM 983 C CA . PHE A 1 119 ? -7.964 4.899 15.498 1.00 72.50 119 PHE A CA 1
ATOM 984 C C . PHE A 1 119 ? -8.737 6.210 15.421 1.00 72.50 119 PHE A C 1
ATOM 986 O O . PHE A 1 119 ? -9.750 6.331 14.728 1.00 72.50 119 PHE A O 1
ATOM 993 N N . VAL A 1 120 ? -8.181 7.250 16.040 1.00 66.06 120 VAL A N 1
ATOM 994 C CA . VAL A 1 120 ? -8.618 8.627 15.807 1.00 66.06 120 VAL A CA 1
ATOM 995 C C . VAL A 1 120 ? -8.076 9.090 14.454 1.00 66.06 120 VAL A C 1
ATOM 997 O O . VAL A 1 120 ? -6.939 9.552 14.337 1.00 66.06 120 VAL A O 1
ATOM 1000 N N . TYR A 1 121 ? -8.886 8.954 13.406 1.00 62.12 121 TYR A N 1
ATOM 1001 C CA . TYR A 1 121 ? -8.604 9.595 12.126 1.00 62.12 121 TYR A CA 1
ATOM 1002 C C . TYR A 1 121 ? -8.809 11.099 12.279 1.00 62.12 121 TYR A C 1
ATOM 1004 O O . TYR A 1 121 ? -9.873 11.544 12.713 1.00 62.12 121 TYR A O 1
ATOM 1012 N N . LYS A 1 122 ? -7.814 11.902 11.887 1.00 54.94 122 LYS A N 1
ATOM 1013 C CA . LYS A 1 122 ? -8.060 13.331 11.685 1.00 54.94 122 LYS A CA 1
ATOM 1014 C C . LYS A 1 122 ? -9.153 13.453 10.626 1.00 54.94 122 LYS A C 1
ATOM 1016 O O . LYS A 1 122 ? -8.944 13.042 9.485 1.00 54.94 122 LYS A O 1
ATOM 1021 N N . LYS A 1 123 ? -10.316 13.992 11.003 1.00 46.47 123 LYS A N 1
ATOM 1022 C CA . LYS A 1 123 ? -11.271 14.515 10.027 1.00 46.47 123 LYS A CA 1
ATOM 1023 C C . LYS A 1 123 ? -10.527 15.616 9.278 1.00 46.47 123 LYS A C 1
A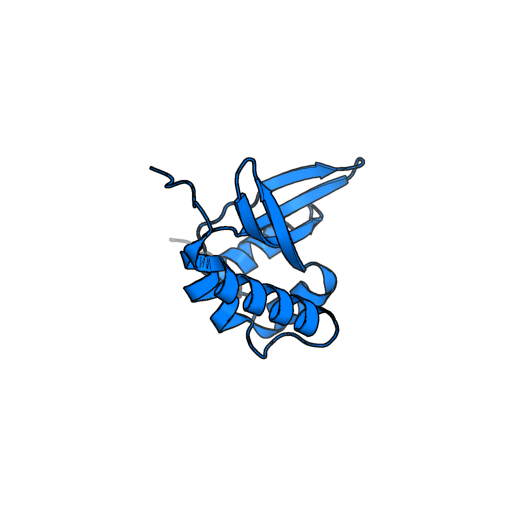TOM 1025 O O . LYS A 1 123 ? -10.195 16.637 9.868 1.00 46.47 123 LYS A O 1
ATOM 1030 N N . HIS A 1 124 ? -10.179 15.361 8.023 1.00 41.78 124 HIS A N 1
ATOM 1031 C CA . HIS A 1 124 ? -9.861 16.450 7.117 1.00 41.78 124 HIS A CA 1
ATOM 1032 C C . HIS A 1 124 ? -11.195 17.130 6.811 1.00 41.78 124 HIS A C 1
ATOM 1034 O O . HIS A 1 124 ? -12.030 16.549 6.117 1.00 41.78 124 HIS A O 1
ATOM 1040 N N . SER A 1 125 ? -11.413 18.261 7.484 1.00 33.34 125 SER A N 1
ATOM 1041 C CA . SER A 1 125 ? -12.418 19.270 7.152 1.00 33.34 125 SER A CA 1
ATOM 1042 C C . SER A 1 125 ? -12.139 19.855 5.776 1.00 33.34 125 SER A C 1
ATOM 1044 O O . SER A 1 125 ? -10.935 20.029 5.469 1.00 33.34 125 SER A O 1
#

Sequence (125 aa):
MLETIPLLPLPSYDFIAGLLTSTGSFLWVKQKNSEVPVFQLKMQAGDHELLELVKSKLRIKESIHQYIHQGRNYSLLLIRSRKTIETILIPIFDGRLFGQKQVQFDLWKKKYFEKKLDFVYKKHS

pLDDT: mean 90.2, std 13.54, range [33.34, 98.12]

Solvent-accessible surface area (backbone atoms only — not comparable to full-atom values): 7516 Å² total; per-residue (Å²): 133,85,80,76,75,77,79,74,84,60,69,51,70,65,56,50,33,56,51,36,58,81,43,40,47,70,46,77,44,83,48,100,90,39,65,42,65,34,41,35,42,53,44,50,46,90,49,41,64,57,53,53,38,50,38,60,61,66,70,60,87,70,64,72,46,75,50,76,58,96,93,38,57,29,26,31,41,57,48,62,53,66,64,52,44,65,73,39,51,46,74,65,47,62,92,55,46,60,70,74,44,28,56,45,46,52,56,47,53,49,54,43,70,76,42,61,86,74,49,81,70,80,78,82,125

Mean predicted aligned error: 5.45 Å

Foldseek 3Di:
DPPPDPDDDADDLLVVLVLCVPFKAWDWDDDPQDIFTKIKGKDFPVCQVNVVSVCVVQVDDFDWDWDDDPNTIMTMGMDGDPCSVVVGVCVSCPVSHDDPSNVRVVVSVVVCVVCVVVDDDPPPD

Nearest PDB structures (foldseek):
  2qoj-assembly1_Z  TM=9.329E-01  e=5.373E-08  Aspergillus nidulans FGSC A4
  3eh8-assembly3_G  TM=9.274E-01  e=2.411E-07  Aspergillus nidulans
  3uvf-assembly2_B  TM=8.441E-01  e=1.764E-07  Trichoderma reesei
  4z1x-assembly2_A  TM=7.743E-01  e=3.977E-07  Fusarium graminearum PH-1
  7rcc-assembly3_G  TM=8.307E-01  e=2.292E-06  synthetic construct